Protein AF-A0A0Q4B384-F1 (afdb_monomer)

Solvent-accessible surface area (backbone atoms only — not comparable to full-atom values): 8519 Å² total; per-residue (Å²): 116,88,74,63,74,88,47,46,62,34,41,76,73,62,54,24,36,40,46,80,36,71,56,100,64,87,55,67,68,41,74,37,65,56,96,88,42,44,30,29,25,76,39,73,48,82,39,85,45,72,80,76,53,41,84,43,17,54,36,54,60,36,97,35,50,64,56,43,50,54,49,37,59,78,68,69,60,52,82,53,31,34,38,34,34,42,45,80,49,83,69,78,87,67,77,59,54,100,78,46,43,61,41,80,46,57,37,87,82,47,80,84,59,89,79,70,80,86,75,54,78,48,80,43,80,44,87,95,60,38,35,43,37,41,30,82,69,90,85,134

pLDDT: mean 71.2, std 21.53, range [33.28, 95.81]

Sequence (140 aa):
MEFDSRFHSLILFGEKVTTIRRKVRARMGDLFQVNGAFFRITDFSIRDRLLSVLPLWRSEGFASAWDTLEWMKVHYYHLPFFVRTFKRFDDEIFLCSEECRICYRPYDSIKSWFLPSREFEELYRLDPGNLLEVHEWVDS

Nearest PDB structures (foldseek):
  7oyc-assembly1_11  TM=5.083E-01  e=1.837E+00  Xenopus laevis
  3hks-assembly2_B  TM=5.076E-01  e=3.530E+00  Arabidopsis thaliana
  7oyd-assembly1_t  TM=5.142E-01  e=4.750E+00  Oryctolagus cuniculus
  5hy6-assembly1_A  TM=4.798E-01  e=4.750E+00  Spodoptera frugiperda

Secondary structure (DSSP, 8-state):
----GGGHHHHHTTS--EEEESS--S-TT-EEEETTEEEEEEEEEEE--GGGTGGGTTTTT-SSHHHHHHHHHHTT--SSEEEEEEEE--S---S--SS--EEEEEGGGTTTS---TTS-SEEEEETTTEEEEE------

Structure (mmCIF, N/CA/C/O backbone):
data_AF-A0A0Q4B384-F1
#
_entry.id   AF-A0A0Q4B384-F1
#
loop_
_atom_site.group_PDB
_atom_site.id
_atom_site.type_symbol
_atom_site.label_atom_id
_atom_site.label_alt_id
_atom_site.label_comp_id
_atom_site.label_asym_id
_atom_site.label_entity_id
_atom_site.label_seq_id
_atom_site.pdbx_PDB_ins_code
_atom_site.Cartn_x
_atom_site.Cartn_y
_atom_site.Cartn_z
_atom_site.occupancy
_atom_site.B_iso_or_equiv
_atom_site.auth_seq_id
_atom_site.auth_comp_id
_atom_site.auth_asym_id
_atom_site.auth_atom_id
_atom_site.pdbx_PDB_model_num
ATOM 1 N N . MET A 1 1 ? 2.397 2.940 9.974 1.00 64.62 1 MET A N 1
ATOM 2 C CA . MET A 1 1 ? 3.177 2.654 8.745 1.00 64.62 1 MET A CA 1
ATOM 3 C C . MET A 1 1 ? 3.574 3.986 8.138 1.00 64.62 1 MET A C 1
ATOM 5 O O . MET A 1 1 ? 2.723 4.857 8.104 1.00 64.62 1 MET A O 1
ATOM 9 N N . GLU A 1 2 ? 4.817 4.158 7.687 1.00 71.38 2 GLU A N 1
ATOM 10 C CA . GLU A 1 2 ? 5.287 5.438 7.136 1.00 71.38 2 GLU A CA 1
ATOM 11 C C . GLU A 1 2 ? 5.489 5.347 5.618 1.00 71.38 2 GLU A C 1
ATOM 13 O O . GLU A 1 2 ? 5.947 4.320 5.093 1.00 71.38 2 GLU A O 1
ATOM 18 N N . PHE A 1 3 ? 5.109 6.405 4.910 1.00 77.19 3 PHE A N 1
ATOM 19 C CA . PHE A 1 3 ? 5.266 6.551 3.467 1.00 77.19 3 PHE A CA 1
ATOM 20 C C . PHE A 1 3 ? 6.113 7.781 3.175 1.00 77.19 3 PHE A C 1
ATOM 22 O O . PHE A 1 3 ? 5.964 8.798 3.848 1.00 77.19 3 PHE A O 1
ATOM 29 N N . ASP A 1 4 ? 6.952 7.687 2.146 1.00 82.12 4 ASP A N 1
ATOM 30 C CA . ASP A 1 4 ? 7.631 8.855 1.590 1.00 82.12 4 ASP A CA 1
ATOM 31 C C . ASP A 1 4 ? 6.588 9.891 1.139 1.00 82.12 4 ASP A C 1
ATOM 33 O O . ASP A 1 4 ? 5.545 9.520 0.584 1.00 82.12 4 ASP A O 1
ATOM 37 N N . SER A 1 5 ? 6.856 11.172 1.403 1.00 83.06 5 SER A N 1
ATOM 38 C CA . SER A 1 5 ? 5.924 12.279 1.164 1.00 83.06 5 SER A CA 1
ATOM 39 C C . SER A 1 5 ? 5.454 12.351 -0.288 1.00 83.06 5 SER A C 1
ATOM 41 O O . SER A 1 5 ? 4.297 12.691 -0.536 1.00 83.06 5 SER A O 1
ATOM 43 N N . ARG A 1 6 ? 6.283 11.918 -1.249 1.00 87.94 6 ARG A N 1
ATOM 44 C CA . ARG A 1 6 ? 5.910 11.834 -2.673 1.00 87.94 6 ARG A CA 1
ATOM 45 C C . ARG A 1 6 ? 4.682 10.961 -2.939 1.00 87.94 6 ARG A C 1
ATOM 47 O O . ARG A 1 6 ? 3.996 11.154 -3.935 1.00 87.94 6 ARG A O 1
ATOM 54 N N . PHE A 1 7 ? 4.420 9.974 -2.080 1.00 88.94 7 PHE A N 1
ATOM 55 C CA . PHE A 1 7 ? 3.312 9.037 -2.246 1.00 88.94 7 PHE A CA 1
ATOM 56 C C . PHE A 1 7 ? 2.045 9.486 -1.520 1.00 88.94 7 PHE A C 1
ATOM 58 O O . PHE A 1 7 ? 0.998 8.886 -1.740 1.00 88.94 7 PHE A O 1
ATOM 65 N N . HIS A 1 8 ? 2.106 10.507 -0.659 1.00 87.56 8 HIS A N 1
ATOM 66 C CA . HIS A 1 8 ? 0.967 10.890 0.180 1.00 87.56 8 HIS A CA 1
ATOM 67 C C . HIS A 1 8 ? -0.235 11.310 -0.661 1.00 87.56 8 HIS A C 1
ATOM 69 O O . HIS A 1 8 ? -1.314 10.758 -0.475 1.00 87.56 8 HIS A O 1
ATOM 75 N N . SER A 1 9 ? -0.047 12.205 -1.635 1.00 92.50 9 SER A N 1
ATOM 76 C CA . SER A 1 9 ? -1.129 12.619 -2.540 1.00 92.50 9 SER A CA 1
ATOM 77 C C . SER A 1 9 ? -1.687 11.438 -3.334 1.00 92.50 9 SER A C 1
ATOM 79 O O . SER A 1 9 ? -2.898 11.272 -3.413 1.00 92.50 9 SER A O 1
ATOM 81 N N . LEU A 1 10 ? -0.817 10.558 -3.840 1.00 92.50 10 LEU A N 1
ATOM 82 C CA . LEU A 1 10 ? -1.234 9.376 -4.603 1.00 92.50 10 LEU A CA 1
ATOM 83 C C . LEU A 1 10 ? -2.091 8.422 -3.761 1.00 92.50 10 LEU A C 1
ATOM 85 O O . LEU A 1 10 ? -3.021 7.810 -4.274 1.00 92.50 10 LEU A O 1
ATOM 89 N N . ILE A 1 11 ? -1.799 8.301 -2.465 1.00 90.56 11 ILE A N 1
ATOM 90 C CA . ILE A 1 11 ? -2.603 7.508 -1.526 1.00 90.56 11 ILE A CA 1
ATOM 91 C C . ILE A 1 11 ? -3.947 8.193 -1.260 1.00 90.56 11 ILE A C 1
ATOM 93 O O . ILE A 1 11 ? -4.989 7.546 -1.338 1.00 90.56 11 ILE A O 1
ATOM 97 N N . LEU A 1 12 ? -3.935 9.503 -0.990 1.00 89.06 12 LEU A N 1
ATOM 98 C CA . LEU A 1 12 ? -5.142 10.287 -0.703 1.00 89.06 12 LEU A CA 1
ATOM 99 C C . LEU A 1 12 ? -6.151 10.276 -1.857 1.00 89.06 12 LEU A C 1
ATOM 101 O O . LEU A 1 12 ? -7.354 10.205 -1.604 1.00 89.06 12 LEU A O 1
ATOM 105 N N . PHE A 1 13 ? -5.667 10.312 -3.100 1.00 92.88 13 PHE A N 1
ATOM 106 C CA . PHE A 1 13 ? -6.494 10.267 -4.309 1.00 92.88 13 PHE A CA 1
ATOM 107 C C . PHE A 1 13 ? -6.774 8.842 -4.817 1.00 92.88 13 PHE A C 1
ATOM 109 O O . PHE A 1 13 ? -7.447 8.675 -5.830 1.00 92.88 13 PHE A O 1
ATOM 116 N N . GLY A 1 14 ? -6.300 7.805 -4.116 1.00 92.19 14 GLY A N 1
ATOM 117 C CA . GLY A 1 14 ? -6.575 6.406 -4.463 1.00 92.19 14 GLY A CA 1
ATOM 118 C C . GLY A 1 14 ? -5.807 5.877 -5.680 1.00 92.19 14 GLY A C 1
ATOM 119 O O . GLY A 1 14 ? -6.143 4.818 -6.201 1.00 92.19 14 GLY A O 1
ATOM 120 N N . GLU A 1 15 ? -4.766 6.576 -6.129 1.00 93.50 15 GLU A N 1
ATOM 121 C CA . GLU A 1 15 ? -3.885 6.134 -7.216 1.00 93.50 15 GLU A CA 1
ATOM 122 C C . GLU A 1 15 ? -2.887 5.069 -6.734 1.00 93.50 15 GLU A C 1
ATOM 124 O O . GLU A 1 15 ? -2.640 4.071 -7.416 1.00 93.50 15 GLU A O 1
ATOM 129 N N . LYS A 1 16 ? -2.343 5.250 -5.523 1.00 95.50 16 LYS A N 1
ATOM 130 C CA . LYS A 1 16 ? -1.518 4.257 -4.829 1.00 95.50 16 LYS A CA 1
ATOM 131 C C . LYS A 1 16 ? -2.377 3.507 -3.819 1.00 95.50 16 LYS A C 1
ATOM 133 O O . LYS A 1 16 ? -2.750 4.052 -2.787 1.00 95.50 16 LYS A O 1
ATOM 138 N N . VAL A 1 17 ? -2.619 2.231 -4.096 1.00 95.81 17 VAL A N 1
ATOM 139 C CA . VAL A 1 17 ? -3.460 1.335 -3.277 1.00 95.81 17 VAL A CA 1
ATOM 140 C C . VAL A 1 17 ? -2.701 0.116 -2.768 1.00 95.81 17 VAL A C 1
ATOM 142 O O . VAL A 1 17 ? -3.268 -0.751 -2.109 1.00 95.81 17 VAL A O 1
ATOM 145 N N . THR A 1 18 ? -1.420 -0.006 -3.114 1.00 94.38 18 THR A N 1
ATOM 146 C CA . THR A 1 18 ? -0.559 -1.111 -2.685 1.00 94.38 18 THR A CA 1
ATOM 147 C C . THR A 1 18 ? 0.722 -0.572 -2.058 1.00 94.38 18 THR A C 1
ATOM 149 O O . THR A 1 18 ? 1.166 0.545 -2.356 1.00 94.38 18 THR A O 1
ATOM 152 N N . THR A 1 19 ? 1.294 -1.334 -1.124 1.00 91.31 19 THR A N 1
ATOM 153 C CA . THR A 1 19 ? 2.645 -1.099 -0.612 1.00 91.31 19 THR A CA 1
ATOM 154 C C . THR A 1 19 ? 3.487 -2.373 -0.561 1.00 91.31 19 THR A C 1
ATOM 156 O O . THR A 1 19 ? 3.112 -3.360 0.079 1.00 91.31 19 THR A O 1
ATOM 159 N N . ILE A 1 20 ? 4.676 -2.317 -1.162 1.00 90.12 20 ILE A N 1
ATOM 160 C CA . ILE A 1 20 ? 5.730 -3.325 -1.024 1.00 90.12 20 ILE A CA 1
ATOM 161 C C . ILE A 1 20 ? 6.609 -2.944 0.170 1.00 90.12 20 ILE A C 1
ATOM 163 O O . ILE A 1 20 ? 7.059 -1.805 0.290 1.00 90.12 20 ILE A O 1
ATOM 167 N N . ARG A 1 21 ? 6.885 -3.891 1.072 1.00 86.38 21 ARG A N 1
ATOM 168 C CA . ARG A 1 21 ? 7.750 -3.687 2.247 1.00 86.38 21 ARG A CA 1
ATOM 169 C C . ARG A 1 21 ? 8.786 -4.799 2.386 1.00 86.38 21 ARG A C 1
ATOM 171 O O . ARG A 1 21 ? 8.597 -5.902 1.888 1.00 86.38 21 ARG A O 1
ATOM 178 N N . ARG A 1 22 ? 9.855 -4.495 3.130 1.00 83.00 22 ARG A N 1
ATOM 179 C CA . ARG A 1 22 ? 10.977 -5.404 3.456 1.00 83.00 22 ARG A CA 1
ATOM 180 C C . ARG A 1 22 ? 10.771 -6.229 4.730 1.00 83.00 22 ARG A C 1
ATOM 182 O O . ARG A 1 22 ? 11.573 -7.094 5.040 1.00 83.00 22 ARG A O 1
ATOM 189 N N . LYS A 1 23 ? 9.752 -5.902 5.529 1.00 78.25 23 LYS A N 1
ATOM 190 C CA . LYS A 1 23 ? 9.464 -6.565 6.809 1.00 78.25 23 LYS A CA 1
ATOM 191 C C . LYS A 1 23 ? 7.975 -6.875 6.924 1.00 78.25 23 LYS A C 1
ATOM 193 O O . LYS A 1 23 ? 7.138 -6.122 6.409 1.00 78.25 23 LYS A O 1
ATOM 198 N N . VAL A 1 24 ? 7.650 -7.934 7.664 1.00 69.81 24 VAL A N 1
ATOM 199 C CA . VAL A 1 24 ? 6.290 -8.225 8.136 1.00 69.81 24 VAL A CA 1
ATOM 200 C C . VAL A 1 24 ? 5.923 -7.174 9.187 1.00 69.81 24 VAL A C 1
ATOM 202 O O . VAL A 1 24 ? 6.103 -7.369 10.381 1.00 69.81 24 VAL A O 1
ATOM 205 N N . ARG A 1 25 ? 5.490 -5.994 8.750 1.00 66.44 25 ARG A N 1
ATOM 206 C CA . ARG A 1 25 ? 4.899 -4.968 9.616 1.00 66.44 25 ARG A CA 1
ATOM 207 C C . ARG A 1 25 ? 3.513 -4.644 9.108 1.00 66.44 25 ARG A C 1
ATOM 209 O O . ARG A 1 25 ? 3.376 -4.423 7.913 1.00 66.44 25 ARG A O 1
ATOM 216 N N . ALA A 1 26 ? 2.546 -4.547 10.006 1.00 62.53 26 ALA A N 1
ATOM 217 C CA . ALA A 1 26 ? 1.133 -4.387 9.694 1.00 62.53 26 ALA A CA 1
ATOM 218 C C . ALA A 1 26 ? 0.516 -5.582 8.934 1.00 62.53 26 ALA A C 1
ATOM 220 O O . ALA A 1 26 ? 1.119 -6.132 7.999 1.00 62.53 26 ALA A O 1
ATOM 221 N N . ARG A 1 27 ? -0.671 -5.990 9.370 1.00 68.75 27 ARG A N 1
ATOM 222 C CA . ARG A 1 27 ? -1.442 -7.155 8.929 1.00 68.75 27 ARG A CA 1
ATOM 223 C C . ARG A 1 27 ? -2.754 -6.714 8.279 1.00 68.75 27 ARG A C 1
ATOM 225 O O . ARG A 1 27 ? -3.092 -5.535 8.267 1.00 68.75 27 ARG A O 1
ATOM 232 N N . MET A 1 28 ? -3.467 -7.672 7.692 1.00 76.69 28 MET A N 1
ATOM 233 C CA . MET A 1 28 ? -4.827 -7.450 7.205 1.00 76.69 28 MET A CA 1
ATOM 234 C C . MET A 1 28 ? -5.719 -6.955 8.352 1.00 76.69 28 MET A C 1
ATOM 236 O O . MET A 1 28 ? -5.632 -7.482 9.456 1.00 76.69 28 MET A O 1
ATOM 240 N N . GLY A 1 29 ? -6.543 -5.942 8.089 1.00 71.31 29 GLY A N 1
ATOM 241 C CA . GLY A 1 29 ? -7.387 -5.277 9.084 1.00 71.31 29 GLY A CA 1
ATOM 242 C C . GLY A 1 29 ? -6.744 -4.055 9.744 1.00 71.31 29 GLY A C 1
ATOM 243 O O . GLY A 1 29 ? -7.472 -3.146 10.138 1.00 71.31 29 GLY A O 1
ATOM 244 N N . ASP A 1 30 ? -5.409 -3.973 9.792 1.00 73.25 30 ASP A N 1
ATOM 245 C CA . ASP A 1 30 ? -4.728 -2.854 10.443 1.00 73.25 30 ASP A CA 1
ATOM 246 C C . ASP A 1 30 ? -5.026 -1.525 9.742 1.00 73.25 30 ASP A C 1
ATOM 248 O O . ASP A 1 30 ? -5.071 -1.429 8.506 1.00 73.25 30 ASP A O 1
ATOM 252 N N . LEU A 1 31 ? -5.155 -0.481 10.560 1.00 77.12 31 LEU A N 1
ATOM 253 C CA . LEU A 1 31 ? -5.298 0.894 10.112 1.00 77.12 31 LEU A CA 1
ATOM 254 C C . LEU A 1 31 ? -3.945 1.611 10.095 1.00 77.12 31 LEU A C 1
ATOM 256 O O . LEU A 1 31 ? -3.069 1.396 10.936 1.00 77.12 31 LEU A O 1
ATOM 260 N N . PHE A 1 32 ? -3.779 2.517 9.142 1.00 74.94 32 PHE A N 1
ATOM 261 C CA . PHE A 1 32 ? -2.705 3.500 9.145 1.00 74.94 32 PHE A CA 1
ATOM 262 C C . PHE A 1 32 ? -3.224 4.852 8.667 1.00 74.94 32 PHE A C 1
ATOM 264 O O . PHE A 1 32 ? -4.253 4.937 8.001 1.00 74.94 32 PHE A O 1
ATOM 271 N N . GLN A 1 33 ? -2.497 5.910 9.016 1.00 78.62 33 GLN A N 1
ATOM 272 C CA . GLN A 1 33 ? -2.878 7.276 8.689 1.00 78.62 33 GLN A CA 1
ATOM 273 C C . GLN A 1 33 ? -1.923 7.881 7.659 1.00 78.62 33 GLN A C 1
ATOM 275 O O . GLN A 1 33 ? -0.710 7.671 7.731 1.00 78.62 33 GLN A O 1
ATOM 280 N N . VAL A 1 34 ? -2.475 8.651 6.723 1.00 77.19 34 VAL A N 1
ATOM 281 C CA . VAL A 1 34 ? -1.736 9.509 5.788 1.00 77.19 34 VAL A CA 1
ATOM 282 C C . VAL A 1 34 ? -2.433 10.864 5.763 1.00 77.19 34 VAL A C 1
ATOM 284 O O . VAL A 1 34 ? -3.602 10.941 5.398 1.00 77.19 34 VAL A O 1
ATOM 287 N N . ASN A 1 35 ? -1.734 11.927 6.175 1.00 81.81 35 ASN A N 1
ATOM 288 C CA . ASN A 1 35 ? -2.244 13.307 6.207 1.00 81.81 35 ASN A CA 1
ATOM 289 C C . ASN A 1 35 ? -3.660 13.440 6.801 1.00 81.81 35 ASN A C 1
ATOM 291 O O . ASN A 1 35 ? -4.542 14.054 6.208 1.00 81.81 35 ASN A O 1
ATOM 295 N N . GLY A 1 36 ? -3.891 12.832 7.965 1.00 75.00 36 GLY A N 1
ATOM 296 C CA . GLY A 1 36 ? -5.180 12.900 8.658 1.00 75.00 36 GLY A CA 1
ATOM 297 C C . GLY A 1 36 ? -6.190 11.825 8.245 1.00 75.00 36 GLY A C 1
ATOM 298 O O . GLY A 1 36 ? -6.999 11.430 9.079 1.00 75.00 36 GLY A O 1
ATOM 299 N N . ALA A 1 37 ? -6.110 11.290 7.024 1.00 78.31 37 ALA A N 1
ATOM 300 C CA . ALA A 1 37 ? -7.024 10.263 6.528 1.00 78.31 37 ALA A CA 1
ATOM 301 C C . ALA A 1 37 ? -6.582 8.849 6.933 1.00 78.31 37 ALA A C 1
ATOM 303 O O . ALA A 1 37 ? -5.387 8.533 6.926 1.00 78.31 37 ALA A O 1
ATOM 304 N N . PHE A 1 38 ? -7.553 7.994 7.259 1.00 81.06 38 PHE A N 1
ATOM 305 C CA . PHE A 1 38 ? -7.318 6.603 7.634 1.00 81.06 38 PHE A CA 1
ATOM 306 C C . PHE A 1 38 ? -7.454 5.660 6.440 1.00 81.06 38 PHE A C 1
ATOM 308 O O . PHE A 1 38 ? -8.274 5.852 5.543 1.00 81.06 38 PHE A O 1
ATOM 315 N N . PHE A 1 39 ? -6.637 4.613 6.452 1.00 81.69 39 PHE A N 1
ATOM 316 C CA . PHE A 1 39 ? -6.612 3.567 5.441 1.00 81.69 39 PHE A CA 1
ATOM 317 C C . PHE A 1 39 ? -6.511 2.208 6.119 1.00 81.69 39 PHE A C 1
ATOM 319 O O . PHE A 1 39 ? -5.731 2.038 7.056 1.00 81.69 39 PHE A O 1
ATOM 326 N N . ARG A 1 40 ? -7.275 1.235 5.622 1.00 82.38 40 ARG A N 1
ATOM 327 C CA . ARG A 1 40 ? -7.288 -0.145 6.117 1.00 82.38 40 ARG A CA 1
ATOM 328 C C . ARG A 1 40 ? -6.550 -1.057 5.154 1.00 82.38 40 ARG A C 1
ATOM 330 O O . ARG A 1 40 ? -6.782 -0.990 3.947 1.00 82.38 40 ARG A O 1
ATOM 337 N N . ILE A 1 41 ? -5.707 -1.946 5.675 1.00 79.56 41 ILE A N 1
ATOM 338 C CA . ILE A 1 41 ? -5.128 -3.037 4.884 1.00 79.56 41 ILE A CA 1
ATOM 339 C C . ILE A 1 41 ? -6.213 -4.082 4.625 1.00 79.56 41 ILE A C 1
ATOM 341 O O . ILE A 1 41 ? -6.759 -4.668 5.556 1.00 79.56 41 ILE A O 1
ATOM 345 N N . THR A 1 42 ? -6.510 -4.329 3.355 1.00 85.44 42 THR A N 1
ATOM 346 C CA . THR A 1 42 ? -7.569 -5.250 2.921 1.00 85.44 42 THR A CA 1
ATOM 347 C C . THR A 1 42 ? -7.035 -6.568 2.381 1.00 85.44 42 THR A C 1
ATOM 349 O O . THR A 1 42 ? -7.803 -7.510 2.254 1.00 85.44 42 THR A O 1
ATOM 352 N N . ASP A 1 43 ? -5.750 -6.628 2.028 1.00 92.00 43 ASP A N 1
ATOM 353 C CA . ASP A 1 43 ? -5.110 -7.850 1.539 1.00 92.00 43 ASP A CA 1
ATOM 354 C C . ASP A 1 43 ? -3.617 -7.877 1.895 1.00 92.00 43 ASP A C 1
ATOM 356 O O . ASP A 1 43 ? -2.977 -6.827 2.047 1.00 92.00 43 ASP A O 1
ATOM 360 N N . PHE A 1 44 ? -3.060 -9.081 2.014 1.00 89.56 44 PHE A N 1
ATOM 361 C CA . PHE A 1 44 ? -1.653 -9.323 2.314 1.00 89.56 44 PHE A CA 1
ATOM 362 C C . PHE A 1 44 ? -1.129 -10.537 1.543 1.00 89.56 44 PHE A C 1
ATOM 364 O O . PHE A 1 44 ? -1.667 -11.636 1.645 1.00 89.56 44 PHE A O 1
ATOM 371 N N . SER A 1 45 ? -0.008 -10.363 0.840 1.00 92.12 45 SER A N 1
ATOM 372 C CA . SER A 1 45 ? 0.700 -11.468 0.191 1.00 92.12 45 SER A CA 1
ATOM 373 C C . SER A 1 45 ? 2.213 -11.375 0.367 1.00 92.12 45 SER A C 1
ATOM 375 O O . SER A 1 45 ? 2.800 -10.291 0.454 1.00 92.12 45 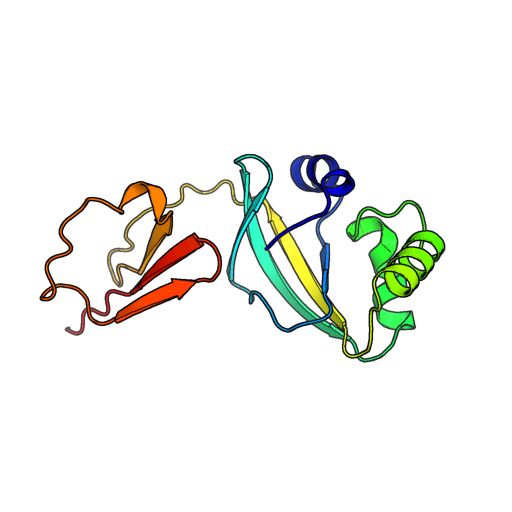SER A O 1
ATOM 377 N N . ILE A 1 46 ? 2.853 -12.543 0.406 1.00 93.56 46 ILE A N 1
ATOM 378 C CA . ILE A 1 46 ? 4.309 -12.691 0.424 1.00 93.56 46 ILE A CA 1
ATOM 379 C C . ILE A 1 46 ? 4.758 -13.079 -0.983 1.00 93.56 46 ILE A C 1
ATOM 381 O O . ILE A 1 46 ? 4.136 -13.911 -1.645 1.00 93.56 46 ILE A O 1
ATOM 385 N N . ARG A 1 47 ? 5.812 -12.426 -1.468 1.00 92.44 47 ARG A N 1
ATOM 386 C CA . ARG A 1 47 ? 6.316 -12.576 -2.830 1.00 92.44 47 ARG A CA 1
ATOM 387 C C . ARG A 1 47 ? 7.809 -12.881 -2.802 1.00 92.44 47 ARG A C 1
ATOM 389 O O . ARG A 1 47 ? 8.621 -12.016 -2.481 1.00 92.44 47 ARG A O 1
ATOM 396 N N . ASP A 1 48 ? 8.163 -14.088 -3.231 1.00 94.31 48 ASP A N 1
ATOM 397 C CA . ASP A 1 48 ? 9.549 -14.585 -3.211 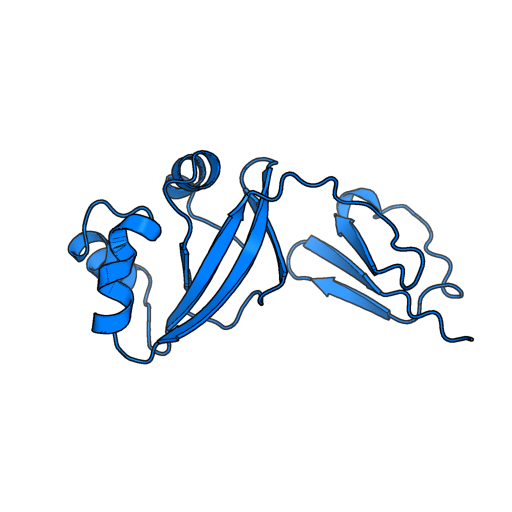1.00 94.31 48 ASP A CA 1
ATOM 398 C C . ASP A 1 48 ? 10.304 -14.349 -4.526 1.00 94.31 48 ASP A C 1
ATOM 400 O O . ASP A 1 48 ? 11.394 -14.873 -4.746 1.00 94.31 48 ASP A O 1
ATOM 404 N N . ARG A 1 49 ? 9.725 -13.567 -5.443 1.00 91.81 49 ARG A N 1
ATOM 405 C CA . ARG A 1 49 ? 10.334 -13.259 -6.741 1.00 91.81 49 ARG A CA 1
ATOM 406 C C . ARG A 1 49 ? 10.161 -11.792 -7.088 1.00 91.81 49 ARG A C 1
ATOM 408 O O . ARG A 1 49 ? 9.045 -11.279 -7.056 1.00 91.81 49 ARG A O 1
ATOM 415 N N . LEU A 1 50 ? 11.237 -11.148 -7.536 1.00 88.62 50 LEU A N 1
ATOM 416 C CA . LEU A 1 50 ? 11.211 -9.757 -8.003 1.00 88.62 50 LEU A CA 1
ATOM 417 C C . LEU A 1 50 ? 10.198 -9.541 -9.128 1.00 88.62 50 LEU A C 1
ATOM 419 O O . LEU A 1 50 ? 9.374 -8.638 -9.044 1.00 88.62 50 LEU A O 1
ATOM 423 N N . LEU A 1 51 ? 10.162 -10.441 -10.111 1.00 89.44 51 LEU A N 1
ATOM 424 C CA . LEU A 1 51 ? 9.206 -10.359 -11.220 1.00 89.44 51 LEU A CA 1
ATOM 425 C C . LEU A 1 51 ? 7.735 -10.391 -10.777 1.00 89.44 51 LEU A C 1
ATOM 427 O O . LEU A 1 51 ? 6.878 -9.922 -11.514 1.00 89.44 51 LEU A O 1
ATOM 431 N N . SER A 1 52 ? 7.429 -10.909 -9.584 1.00 91.81 52 SER A N 1
ATOM 432 C CA . SER A 1 52 ? 6.050 -10.949 -9.085 1.00 91.81 52 SER A CA 1
ATOM 433 C C . SER A 1 52 ? 5.571 -9.631 -8.470 1.00 91.81 52 SER A C 1
ATOM 435 O O . SER A 1 52 ? 4.367 -9.455 -8.310 1.00 91.81 52 SER A O 1
ATOM 437 N N . VAL A 1 53 ? 6.482 -8.701 -8.154 1.00 91.62 53 VAL A N 1
ATOM 438 C CA . VAL A 1 53 ? 6.128 -7.372 -7.628 1.00 91.62 53 VAL A CA 1
ATOM 439 C C . VAL A 1 53 ? 6.215 -6.266 -8.674 1.00 91.62 53 VAL A C 1
ATOM 441 O O . VAL A 1 53 ? 5.557 -5.244 -8.517 1.00 91.62 53 VAL A O 1
ATOM 444 N N . LEU A 1 54 ? 6.955 -6.467 -9.771 1.00 91.12 54 LEU A N 1
ATOM 445 C CA . LEU A 1 54 ? 7.067 -5.460 -10.833 1.00 91.12 54 LEU A CA 1
ATOM 446 C C . LEU A 1 54 ? 5.729 -5.041 -11.444 1.00 91.12 54 LEU A C 1
ATOM 448 O O . LEU A 1 54 ? 5.560 -3.842 -11.625 1.00 91.12 54 LEU A O 1
ATOM 452 N N . PRO A 1 55 ? 4.752 -5.936 -11.701 1.00 95.00 55 PRO A N 1
ATOM 453 C CA . PRO A 1 55 ? 3.446 -5.532 -12.226 1.00 95.00 55 PRO A CA 1
ATOM 454 C C . PRO A 1 55 ? 2.676 -4.559 -11.320 1.00 95.00 55 PRO A C 1
ATOM 456 O O . PRO A 1 55 ? 1.765 -3.883 -11.789 1.00 95.00 55 PRO A O 1
ATOM 459 N N . LEU A 1 56 ? 3.049 -4.460 -10.039 1.00 92.75 56 LEU A N 1
ATOM 460 C CA . LEU A 1 56 ? 2.409 -3.582 -9.060 1.00 92.75 56 LEU A CA 1
ATOM 461 C C . LEU A 1 56 ? 2.890 -2.130 -9.150 1.00 92.75 56 LEU A C 1
ATOM 463 O O . LEU A 1 56 ? 2.377 -1.298 -8.406 1.00 92.75 56 LEU A O 1
ATOM 467 N N . TRP A 1 57 ? 3.838 -1.805 -10.038 1.00 91.88 57 TRP A N 1
ATOM 468 C CA . TRP A 1 57 ? 4.459 -0.479 -10.156 1.00 91.88 57 TRP A CA 1
ATOM 469 C C . TRP A 1 57 ? 3.444 0.670 -10.128 1.00 91.88 57 TRP A C 1
ATOM 471 O O . TRP A 1 57 ? 3.615 1.640 -9.390 1.00 91.88 57 TRP A O 1
ATOM 481 N N . ARG A 1 58 ? 2.338 0.518 -10.865 1.00 92.38 58 ARG A N 1
ATOM 482 C CA . ARG A 1 58 ? 1.294 1.539 -10.967 1.00 92.38 58 ARG A CA 1
ATOM 483 C C . ARG A 1 58 ? 0.542 1.696 -9.651 1.00 92.38 58 ARG A C 1
ATOM 485 O O . ARG A 1 58 ? 0.429 2.800 -9.139 1.00 92.38 58 ARG A O 1
ATOM 492 N N . SER A 1 59 ? 0.090 0.586 -9.069 1.00 92.38 59 SER A N 1
ATOM 493 C CA . SER A 1 59 ? -0.583 0.570 -7.763 1.00 92.38 59 SER A CA 1
ATOM 494 C C . SER A 1 59 ? 0.339 0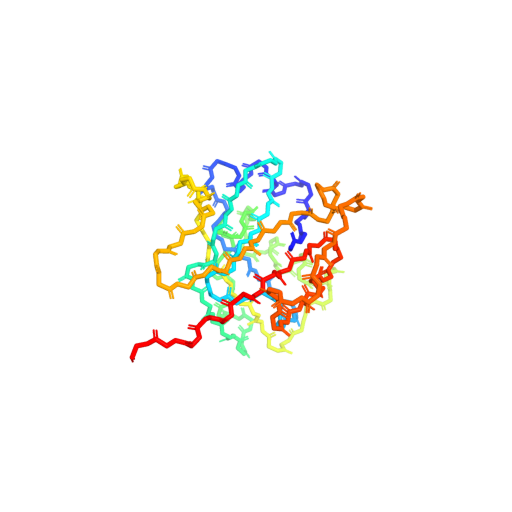.937 -6.596 1.00 92.38 59 SER A C 1
ATOM 496 O O . SER A 1 59 ? -0.142 1.273 -5.516 1.00 92.38 59 SER A O 1
ATOM 498 N N . GLU A 1 60 ? 1.656 0.881 -6.804 1.00 91.25 60 GLU A N 1
ATOM 499 C CA . GLU A 1 60 ? 2.677 1.389 -5.895 1.00 91.25 60 GLU A CA 1
ATOM 500 C C . GLU A 1 60 ? 2.945 2.895 -6.070 1.00 91.25 60 GLU A C 1
ATOM 502 O O . GLU A 1 60 ? 3.690 3.460 -5.269 1.00 91.25 60 GLU A O 1
ATOM 507 N N . GLY A 1 61 ? 2.334 3.563 -7.050 1.00 91.19 61 GLY A N 1
ATOM 508 C CA . GLY A 1 61 ? 2.525 4.992 -7.301 1.00 91.19 61 GLY A CA 1
ATOM 509 C C . GLY A 1 61 ? 3.840 5.337 -8.008 1.00 91.19 61 GLY A C 1
ATOM 510 O O . GLY A 1 61 ? 4.323 6.461 -7.883 1.00 91.19 61 GLY A O 1
ATOM 511 N N . PHE A 1 62 ? 4.450 4.382 -8.716 1.00 91.94 62 PHE A N 1
ATOM 512 C CA . PHE A 1 62 ? 5.582 4.645 -9.609 1.00 91.94 62 PHE A CA 1
ATOM 513 C C . PHE A 1 62 ? 5.096 4.957 -11.028 1.00 91.94 62 PHE A C 1
ATOM 515 O O . PHE A 1 62 ? 4.004 4.550 -11.422 1.00 91.94 62 PHE A O 1
ATOM 522 N N . ALA A 1 63 ? 5.918 5.663 -11.810 1.00 92.62 63 ALA A N 1
ATOM 523 C CA . ALA A 1 63 ? 5.610 5.958 -13.211 1.00 92.62 63 ALA A CA 1
ATOM 524 C C . ALA A 1 63 ? 5.878 4.753 -14.131 1.00 92.62 63 ALA A C 1
ATOM 526 O O . ALA A 1 63 ? 5.242 4.619 -15.175 1.00 92.62 63 ALA A O 1
ATOM 527 N N . SER A 1 64 ? 6.780 3.851 -13.730 1.00 93.44 64 SER A N 1
ATOM 528 C CA . SER A 1 64 ? 7.096 2.626 -14.459 1.00 93.44 64 SER A CA 1
ATOM 529 C C . SER A 1 64 ? 7.598 1.496 -13.548 1.00 93.44 64 SER A C 1
ATOM 531 O O . SER A 1 64 ? 7.985 1.695 -12.390 1.00 93.44 64 SER A O 1
ATOM 533 N N . ALA A 1 65 ? 7.650 0.278 -14.098 1.00 92.12 65 ALA A N 1
ATOM 534 C CA . ALA A 1 65 ? 8.298 -0.861 -13.445 1.00 92.12 65 ALA A CA 1
ATOM 535 C C . ALA A 1 65 ? 9.808 -0.644 -13.241 1.00 92.12 65 ALA A C 1
ATOM 537 O O . ALA A 1 65 ? 10.374 -1.159 -12.276 1.00 92.12 65 ALA A O 1
ATOM 538 N N . TRP A 1 66 ? 10.451 0.138 -14.115 1.00 92.00 66 TRP A N 1
ATOM 539 C CA . TRP A 1 66 ? 11.865 0.481 -13.989 1.00 92.00 66 TRP A CA 1
ATOM 540 C C . TRP A 1 66 ? 12.119 1.395 -12.786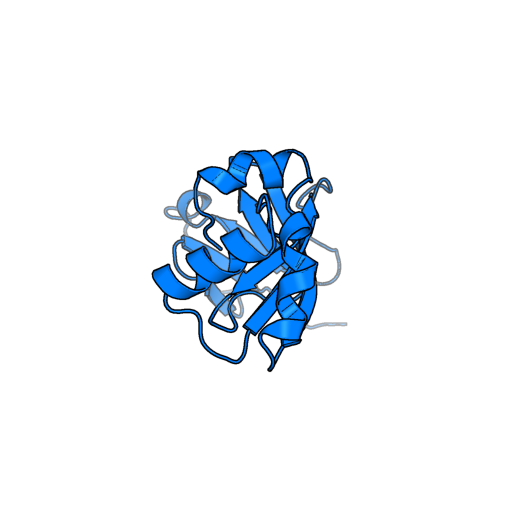 1.00 92.00 66 TRP A C 1
ATOM 542 O O . TRP A 1 66 ? 12.986 1.094 -11.971 1.00 92.00 66 TRP A O 1
ATOM 552 N N . ASP A 1 67 ? 11.285 2.419 -12.583 1.00 89.38 67 ASP A N 1
ATOM 553 C CA . ASP A 1 67 ? 11.393 3.298 -11.406 1.00 89.38 67 ASP A CA 1
ATOM 554 C C . ASP A 1 67 ? 11.213 2.517 -10.099 1.00 89.38 67 ASP A C 1
ATOM 556 O O . ASP A 1 67 ? 11.871 2.789 -9.095 1.00 89.38 67 ASP A O 1
ATOM 560 N N . THR A 1 68 ? 10.340 1.503 -10.119 1.00 88.75 68 THR A N 1
ATOM 561 C CA . THR A 1 68 ? 10.149 0.595 -8.979 1.00 88.75 68 THR A CA 1
ATOM 562 C C . THR A 1 68 ? 11.438 -0.179 -8.679 1.00 88.75 68 THR A C 1
ATOM 564 O O . THR A 1 68 ? 11.832 -0.291 -7.519 1.00 88.75 68 THR A O 1
ATOM 567 N N . LEU A 1 69 ? 12.128 -0.685 -9.709 1.00 90.12 69 LEU A N 1
ATOM 568 C CA . LEU A 1 69 ? 13.405 -1.394 -9.567 1.00 90.12 69 LEU A CA 1
ATOM 569 C C . LEU A 1 69 ? 14.515 -0.493 -9.028 1.00 90.12 69 LEU A C 1
ATOM 571 O O . LEU A 1 69 ? 15.216 -0.885 -8.091 1.00 90.12 69 LEU A O 1
ATOM 575 N N . GLU A 1 70 ? 14.676 0.700 -9.600 1.00 90.19 70 GLU A N 1
ATOM 576 C CA . GLU A 1 70 ? 15.679 1.668 -9.150 1.00 90.19 70 GLU A CA 1
ATOM 577 C C . GLU A 1 70 ? 15.452 2.046 -7.688 1.00 90.19 70 GLU A C 1
ATOM 579 O O . GLU A 1 70 ? 16.381 1.989 -6.878 1.00 90.19 70 GLU A O 1
ATOM 584 N N . TRP A 1 71 ? 14.200 2.319 -7.317 1.00 88.19 71 TRP A N 1
ATOM 585 C CA . TRP A 1 71 ? 13.822 2.589 -5.937 1.00 88.19 71 TRP A CA 1
ATOM 586 C C . TRP A 1 71 ? 14.146 1.412 -5.013 1.00 88.19 71 TRP A C 1
ATOM 588 O O . TRP A 1 71 ? 14.805 1.570 -3.986 1.00 88.19 71 TRP A O 1
ATOM 598 N N . MET A 1 72 ? 13.734 0.199 -5.378 1.00 88.06 72 MET A N 1
ATOM 599 C CA . MET A 1 72 ? 14.016 -1.000 -4.588 1.00 88.06 72 MET A CA 1
ATOM 600 C C . MET A 1 72 ? 15.522 -1.212 -4.378 1.00 88.06 72 MET A C 1
ATOM 602 O O . MET A 1 72 ? 15.930 -1.584 -3.275 1.00 88.06 72 MET A O 1
ATOM 606 N N . LYS A 1 73 ? 16.346 -0.918 -5.391 1.00 88.50 73 LYS A N 1
ATOM 607 C CA . LYS A 1 73 ? 17.811 -0.980 -5.310 1.00 88.50 73 LYS A CA 1
ATOM 608 C C . LYS A 1 73 ? 18.372 0.063 -4.340 1.00 88.50 73 LYS A C 1
ATOM 610 O O . LYS A 1 73 ? 19.121 -0.305 -3.440 1.00 88.50 73 LYS A O 1
ATOM 615 N N . VAL A 1 74 ? 17.981 1.332 -4.480 1.00 89.00 74 VAL A N 1
ATOM 616 C CA . VAL A 1 74 ? 18.436 2.439 -3.611 1.00 89.00 74 VAL A CA 1
ATOM 617 C C . VAL A 1 74 ? 18.024 2.221 -2.152 1.00 89.00 74 VAL A C 1
ATOM 619 O O . VAL A 1 74 ? 18.770 2.554 -1.234 1.00 89.00 74 VAL A O 1
ATOM 622 N N . HIS A 1 75 ? 16.864 1.603 -1.922 1.00 84.25 75 HIS A N 1
ATOM 623 C CA . HIS A 1 75 ? 16.320 1.356 -0.586 1.00 84.25 75 HIS A CA 1
ATOM 624 C C . HIS A 1 75 ? 16.596 -0.060 -0.046 1.00 84.25 75 HIS A C 1
ATOM 626 O O . HIS A 1 75 ? 15.985 -0.469 0.950 1.00 84.25 75 HIS A O 1
ATOM 632 N N . TYR A 1 76 ? 17.524 -0.805 -0.658 1.00 86.38 76 TYR A N 1
ATOM 633 C CA . TYR A 1 76 ? 17.993 -2.120 -0.199 1.00 86.38 76 TYR A CA 1
ATOM 634 C C . TYR A 1 76 ? 16.853 -3.116 0.069 1.00 86.38 76 TYR A C 1
ATOM 636 O O . TYR A 1 76 ? 16.777 -3.751 1.131 1.00 86.38 76 TYR A O 1
ATOM 644 N N . TYR A 1 77 ? 15.909 -3.205 -0.866 1.00 85.88 77 TYR A N 1
ATOM 645 C CA . TYR A 1 77 ? 14.867 -4.224 -0.834 1.00 85.88 77 TYR A CA 1
ATOM 646 C C . TYR A 1 77 ? 15.476 -5.594 -1.121 1.00 85.88 77 TYR A C 1
ATOM 648 O O . TYR A 1 77 ? 16.247 -5.770 -2.058 1.00 85.88 77 TYR A O 1
ATOM 656 N N . HIS A 1 78 ? 15.105 -6.567 -0.299 1.00 86.62 78 HIS A N 1
ATOM 657 C CA . HIS A 1 78 ? 15.499 -7.960 -0.433 1.00 86.62 78 HIS A CA 1
ATOM 658 C C . HIS A 1 78 ? 14.270 -8.842 -0.253 1.00 86.62 78 HIS A C 1
ATOM 660 O O . HIS A 1 78 ? 13.256 -8.408 0.299 1.00 86.62 78 HIS A O 1
ATOM 666 N N . LEU A 1 79 ? 14.373 -10.065 -0.761 1.00 90.12 79 LEU A N 1
ATOM 667 C CA . LEU A 1 79 ? 13.349 -11.080 -0.590 1.00 90.12 79 LEU A CA 1
ATOM 668 C C . LEU A 1 79 ? 13.255 -11.524 0.881 1.00 90.12 79 LEU A C 1
ATOM 670 O O . LEU A 1 79 ? 14.277 -11.535 1.571 1.00 90.12 79 LEU A O 1
ATOM 674 N N . PRO A 1 80 ? 12.064 -11.940 1.342 1.00 93.69 80 PRO A N 1
ATOM 675 C CA . PRO A 1 80 ? 10.791 -11.903 0.620 1.00 93.69 80 PRO A CA 1
ATOM 676 C C . PRO A 1 80 ? 10.155 -10.500 0.629 1.00 93.69 80 PRO A C 1
ATOM 678 O O . PRO A 1 80 ? 10.359 -9.707 1.550 1.00 93.69 80 PRO A O 1
ATOM 681 N N . PHE A 1 81 ? 9.351 -10.184 -0.389 1.00 90.56 81 PHE A N 1
ATOM 682 C CA . PHE A 1 81 ? 8.604 -8.927 -0.434 1.00 90.56 81 PHE A CA 1
ATOM 683 C C . PHE A 1 81 ? 7.231 -9.080 0.214 1.00 90.56 81 PHE A C 1
ATOM 685 O O . PHE A 1 81 ? 6.481 -10.005 -0.091 1.00 90.56 81 PHE A O 1
ATOM 692 N N . PHE A 1 82 ? 6.878 -8.126 1.071 1.00 88.50 82 PHE A N 1
ATOM 693 C CA . PHE A 1 82 ? 5.600 -8.102 1.774 1.00 88.50 82 PHE A CA 1
ATOM 694 C C . PHE A 1 82 ? 4.678 -7.086 1.118 1.00 88.50 82 PHE A C 1
ATOM 696 O O . PHE A 1 82 ? 4.835 -5.882 1.344 1.00 88.50 82 PHE A O 1
ATOM 703 N N . VAL A 1 83 ? 3.739 -7.573 0.319 1.00 91.62 83 VAL A N 1
ATOM 704 C CA . VAL A 1 83 ? 2.798 -6.760 -0.449 1.00 91.62 83 VAL A CA 1
ATOM 705 C C . VAL A 1 83 ? 1.500 -6.625 0.332 1.00 91.62 83 VAL A C 1
ATOM 707 O O . VAL A 1 83 ? 0.962 -7.613 0.827 1.00 91.62 83 VAL A O 1
ATOM 710 N N . ARG A 1 84 ? 0.999 -5.397 0.448 1.00 88.31 84 ARG A N 1
ATOM 711 C CA . ARG A 1 84 ? -0.290 -5.099 1.081 1.00 88.31 84 ARG A CA 1
ATOM 712 C C . ARG A 1 84 ? -1.125 -4.255 0.157 1.00 88.31 84 ARG A C 1
ATOM 714 O O . ARG A 1 84 ? -0.620 -3.245 -0.324 1.00 88.31 84 ARG A O 1
ATOM 721 N N . THR A 1 85 ? -2.388 -4.609 -0.000 1.00 94.38 85 THR A N 1
ATOM 722 C CA . THR A 1 85 ? -3.379 -3.724 -0.609 1.00 94.38 85 THR A CA 1
ATOM 723 C C . THR A 1 85 ? -4.157 -3.041 0.498 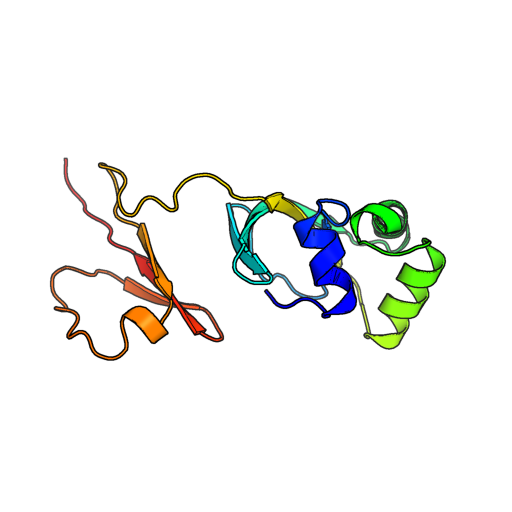1.00 94.38 85 THR A C 1
ATOM 725 O O . THR A 1 85 ? -4.445 -3.640 1.536 1.00 94.38 85 THR A O 1
ATOM 728 N N . PHE A 1 86 ? -4.470 -1.772 0.299 1.00 86.88 86 PHE A N 1
ATOM 729 C CA . PHE A 1 86 ? -5.217 -0.974 1.251 1.00 86.88 86 PHE A CA 1
ATOM 730 C C . PHE A 1 86 ? -6.238 -0.102 0.537 1.00 86.88 86 PHE A C 1
ATOM 732 O O . PHE A 1 86 ? -6.130 0.172 -0.659 1.00 86.88 86 PHE A O 1
ATOM 739 N N . LYS A 1 87 ? -7.236 0.338 1.294 1.00 93.38 87 LYS A N 1
ATOM 740 C CA . LYS A 1 87 ? -8.284 1.241 0.822 1.00 93.38 87 LYS A CA 1
ATOM 741 C C . LYS A 1 87 ? -8.525 2.326 1.854 1.00 93.38 87 LYS A C 1
ATOM 743 O O . LYS A 1 87 ? -8.201 2.144 3.030 1.00 93.38 87 LYS A O 1
ATOM 748 N N . ARG A 1 88 ? -9.075 3.447 1.393 1.00 89.56 88 ARG A N 1
ATOM 749 C CA . ARG A 1 88 ? -9.539 4.509 2.279 1.00 89.56 88 ARG A CA 1
ATOM 750 C C . ARG A 1 88 ? -10.577 3.934 3.239 1.00 89.56 88 ARG A C 1
ATOM 752 O O . ARG A 1 88 ? -11.408 3.118 2.840 1.00 89.56 88 ARG A O 1
ATOM 759 N N . PHE A 1 89 ? -10.444 4.295 4.503 1.00 82.62 89 PHE A N 1
ATOM 760 C CA . PHE A 1 89 ? -11.367 3.919 5.553 1.00 82.62 89 PHE A CA 1
ATOM 761 C C . PHE A 1 89 ? -12.193 5.157 5.894 1.00 82.62 89 PHE A C 1
ATOM 763 O O . PHE A 1 89 ? -11.692 6.068 6.550 1.00 82.62 89 PHE A O 1
ATOM 770 N N . ASP A 1 90 ? -13.411 5.194 5.355 1.00 77.00 90 ASP A N 1
ATOM 771 C CA . ASP A 1 90 ? -14.362 6.301 5.514 1.00 77.00 90 ASP A CA 1
ATOM 772 C C . ASP A 1 90 ? -15.497 5.970 6.491 1.00 77.00 90 ASP A C 1
ATOM 774 O O . ASP A 1 90 ? -16.322 6.837 6.774 1.00 77.00 90 ASP A O 1
ATOM 778 N N . ASP A 1 91 ? -15.542 4.741 7.014 1.00 63.97 91 ASP A N 1
ATOM 779 C CA . ASP A 1 91 ? -16.459 4.425 8.105 1.00 63.97 91 ASP A CA 1
ATOM 780 C C . ASP A 1 91 ? -16.044 5.237 9.338 1.00 63.97 91 ASP A C 1
ATOM 782 O O . ASP A 1 91 ? -14.856 5.536 9.537 1.00 63.97 91 ASP A O 1
ATOM 786 N N . GLU A 1 92 ? -17.003 5.583 10.199 1.00 46.41 92 GLU A N 1
ATOM 787 C CA . GLU A 1 92 ? -16.618 6.150 11.484 1.00 46.41 92 GLU A CA 1
ATOM 788 C C . GLU A 1 92 ? -15.743 5.111 12.199 1.00 46.41 92 GLU A C 1
ATOM 790 O O . GLU A 1 92 ? -16.040 3.910 12.220 1.00 46.41 92 GLU A O 1
ATOM 795 N N . ILE A 1 93 ? -14.625 5.559 12.773 1.00 47.91 93 ILE A N 1
ATOM 796 C CA . ILE A 1 93 ? -13.910 4.752 13.758 1.00 47.91 93 ILE A CA 1
ATOM 797 C C . ILE A 1 93 ? -14.825 4.722 14.983 1.00 47.91 93 ILE A C 1
ATOM 799 O O . ILE A 1 93 ? -14.693 5.534 15.898 1.00 47.91 93 ILE A O 1
ATOM 803 N N . PHE A 1 94 ? -15.808 3.825 14.956 1.00 37.03 94 PHE A N 1
ATOM 804 C CA . PHE A 1 94 ? -16.695 3.589 16.074 1.00 37.03 94 PHE A CA 1
ATOM 805 C C . PHE A 1 94 ? -15.883 2.923 17.179 1.00 37.03 94 PHE A C 1
ATOM 807 O O . PHE A 1 94 ? -15.430 1.784 17.074 1.00 37.03 94 PHE A O 1
ATOM 814 N N . LEU A 1 95 ? -15.682 3.682 18.249 1.00 38.66 95 LEU A N 1
ATOM 815 C CA . LEU A 1 95 ? -15.385 3.139 19.561 1.00 38.66 95 LEU A CA 1
ATOM 816 C C . LEU A 1 95 ? -16.618 2.339 20.005 1.00 38.66 95 LEU A C 1
ATOM 818 O O . LEU A 1 95 ? -17.693 2.919 20.130 1.00 38.66 95 LEU A O 1
ATOM 822 N N . CYS A 1 96 ? -16.416 1.058 20.315 1.00 33.91 96 CYS A N 1
ATOM 823 C CA . CYS A 1 96 ? -17.395 0.072 20.803 1.00 33.91 96 CYS A CA 1
ATOM 824 C C . CYS A 1 96 ? -18.164 -0.692 19.709 1.00 33.91 96 CYS A C 1
ATOM 826 O O . CYS A 1 96 ? -19.022 -0.131 19.033 1.00 33.91 96 CYS A O 1
ATOM 828 N N . SER A 1 97 ? -17.936 -2.008 19.628 1.00 34.66 97 SER A N 1
ATOM 829 C CA . SER A 1 97 ? -19.023 -2.947 19.329 1.00 34.66 97 SER A CA 1
ATOM 830 C C . SER A 1 97 ? -19.597 -3.461 20.654 1.00 34.66 97 SER A C 1
ATOM 832 O O . SER A 1 97 ? -18.917 -3.424 21.683 1.00 34.66 97 SER A O 1
ATOM 834 N N . GLU A 1 98 ? -20.853 -3.902 20.641 1.00 37.47 98 GLU A N 1
ATOM 835 C CA . GLU A 1 98 ? -21.578 -4.376 21.832 1.00 37.47 98 GLU A CA 1
ATOM 836 C C . GLU A 1 98 ? -21.015 -5.681 22.416 1.00 37.47 98 GLU A C 1
ATOM 838 O O . GLU A 1 98 ? -21.375 -6.049 23.528 1.00 37.47 98 GLU A O 1
ATOM 843 N N . GLU A 1 99 ? -20.101 -6.349 21.707 1.00 37.16 99 GLU A N 1
ATOM 844 C CA . GLU A 1 99 ? -19.644 -7.694 22.069 1.00 37.16 99 GLU A CA 1
ATOM 845 C C . GLU A 1 99 ? -18.161 -7.753 22.471 1.00 37.16 99 GLU A C 1
ATOM 847 O O . GLU A 1 99 ? -17.795 -8.628 23.242 1.00 37.16 99 GLU A O 1
ATOM 852 N N . CYS A 1 100 ? -17.309 -6.812 22.039 1.00 38.03 100 CYS A N 1
ATOM 853 C CA . CYS A 1 100 ? -15.932 -6.642 22.533 1.00 38.03 100 CYS A CA 1
ATOM 854 C C . CYS A 1 100 ? -15.472 -5.188 22.321 1.00 38.03 100 CYS A C 1
ATOM 856 O O . CYS A 1 100 ? -15.481 -4.674 21.198 1.00 38.03 100 CYS A O 1
ATOM 858 N N . ARG A 1 101 ? -14.995 -4.509 23.372 1.00 42.75 101 ARG A N 1
ATOM 859 C CA . ARG A 1 101 ? -14.412 -3.161 23.253 1.00 42.75 101 ARG A CA 1
ATOM 860 C C . ARG A 1 101 ? -12.924 -3.254 22.916 1.00 42.75 101 ARG A C 1
ATOM 862 O O . ARG A 1 101 ? -12.076 -3.184 23.792 1.00 42.75 101 ARG A O 1
ATOM 869 N N . ILE A 1 102 ? -12.582 -3.364 21.635 1.00 42.47 102 ILE A N 1
ATOM 870 C CA . ILE A 1 102 ? -11.210 -3.071 21.193 1.00 42.47 102 ILE A CA 1
ATOM 871 C C . ILE A 1 102 ? -11.129 -1.567 20.924 1.00 42.47 102 ILE A C 1
ATOM 873 O O . ILE A 1 102 ? -11.758 -1.052 19.998 1.00 42.47 102 ILE A O 1
ATOM 877 N N . CYS A 1 103 ? -10.370 -0.853 21.750 1.00 45.78 103 CYS A N 1
ATOM 878 C CA . CYS A 1 103 ? -10.208 0.590 21.668 1.00 45.78 103 CYS A CA 1
ATOM 879 C C . CYS A 1 103 ? -8.862 0.910 21.006 1.00 45.78 103 CYS A C 1
ATOM 881 O O . CYS A 1 103 ? -7.788 0.594 21.513 1.00 45.78 103 CYS A O 1
ATOM 883 N N . TYR A 1 104 ? -8.896 1.572 19.851 1.00 48.22 104 TYR A N 1
ATOM 884 C CA . TYR A 1 104 ? -7.694 2.170 19.276 1.00 48.22 104 TYR A CA 1
ATOM 885 C C . TYR A 1 104 ? -7.657 3.650 19.643 1.00 48.22 104 TYR A C 1
ATOM 887 O O . TYR A 1 104 ? -8.520 4.419 19.211 1.00 48.22 104 TYR A O 1
ATOM 895 N N . ARG A 1 105 ? -6.657 4.064 20.430 1.00 50.22 105 ARG A N 1
ATOM 896 C CA . ARG A 1 105 ? -6.465 5.473 20.793 1.00 50.22 105 ARG A CA 1
ATOM 897 C C . ARG A 1 105 ? -5.040 5.942 20.478 1.00 50.22 105 ARG A C 1
ATOM 899 O O . ARG A 1 105 ? -4.069 5.307 20.897 1.00 50.22 105 ARG A O 1
ATOM 906 N N . PRO A 1 106 ? -4.873 7.081 19.776 1.00 50.31 106 PRO A N 1
ATOM 907 C CA . PRO A 1 106 ? -3.566 7.720 19.645 1.00 50.31 106 PRO A CA 1
ATOM 908 C C . PRO A 1 106 ? -3.004 8.064 21.030 1.00 50.31 106 PRO A C 1
ATOM 910 O O . PRO A 1 106 ? -3.718 8.655 21.843 1.00 50.31 106 PRO A O 1
ATOM 913 N N . TYR A 1 107 ? -1.735 7.749 21.304 1.00 48.41 107 TYR A N 1
ATOM 914 C CA . TYR A 1 107 ? -1.120 7.960 22.626 1.00 48.41 107 TYR A CA 1
ATOM 915 C C . TYR A 1 107 ? -1.273 9.403 23.130 1.00 48.41 107 TYR A C 1
ATOM 917 O O . TYR A 1 107 ? -1.607 9.637 24.292 1.00 48.41 107 TYR A O 1
ATOM 925 N N . ASP A 1 108 ? -1.105 10.383 22.239 1.00 47.59 108 ASP A N 1
ATOM 926 C CA . ASP A 1 108 ? -1.216 11.802 22.583 1.00 47.59 108 ASP A CA 1
ATOM 927 C C . ASP A 1 108 ? -2.591 12.214 23.116 1.00 47.59 108 ASP A C 1
ATOM 929 O O . ASP A 1 108 ? -2.676 13.187 23.863 1.00 47.59 108 ASP A O 1
ATOM 933 N N . SER A 1 109 ? -3.644 11.466 22.776 1.00 51.22 109 SER A N 1
ATOM 934 C CA . SER A 1 109 ? -5.006 11.726 23.254 1.00 51.22 109 SER A CA 1
ATOM 935 C C . SER A 1 109 ? -5.259 11.241 24.687 1.00 51.22 109 SER A C 1
ATOM 937 O O . SER A 1 109 ? -6.235 11.664 25.300 1.00 51.22 109 SER A O 1
ATOM 939 N N . ILE A 1 110 ? -4.388 10.382 25.233 1.00 52.72 110 ILE A N 1
ATOM 940 C CA . ILE A 1 110 ? -4.589 9.717 26.535 1.00 52.72 110 ILE A CA 1
ATOM 941 C C . ILE A 1 110 ? -3.393 9.809 27.490 1.00 52.72 110 ILE A C 1
ATOM 943 O O . ILE A 1 110 ? -3.509 9.398 28.640 1.00 52.72 110 ILE A O 1
ATOM 947 N N . LYS A 1 111 ? -2.269 10.410 27.080 1.00 42.19 111 LYS A N 1
ATOM 948 C CA . LYS A 1 111 ? -1.018 10.556 27.862 1.00 42.19 111 LYS A CA 1
ATOM 949 C C . LYS A 1 111 ? -1.123 11.284 29.218 1.00 42.19 111 LYS A C 1
ATOM 951 O O . LYS A 1 111 ? -0.110 11.505 29.875 1.00 42.19 111 LYS A O 1
ATOM 956 N N . SER A 1 112 ? -2.315 11.695 29.639 1.00 42.41 112 SER A N 1
ATOM 957 C CA . SER A 1 112 ? -2.574 12.361 30.925 1.00 42.41 112 SER A CA 1
ATOM 958 C C . SER A 1 112 ? -3.828 11.836 31.626 1.00 42.41 112 SER A C 1
ATOM 960 O O . SER A 1 112 ? -4.288 12.436 32.593 1.00 42.41 112 SER A O 1
ATOM 962 N N . TRP A 1 113 ? -4.407 10.741 31.132 1.00 47.31 113 TRP A N 1
ATOM 963 C CA . TRP A 1 113 ? -5.557 10.094 31.751 1.00 47.31 113 TRP A CA 1
ATOM 964 C C . TRP A 1 113 ? -5.054 9.004 32.695 1.00 47.31 113 TRP A C 1
ATOM 966 O O . TRP A 1 113 ? -4.164 8.227 32.351 1.00 47.31 113 TRP A O 1
ATOM 976 N N . PHE A 1 114 ? -5.608 8.956 33.903 1.00 40.75 114 PHE A N 1
ATOM 977 C CA . PHE A 1 114 ? -5.347 7.866 34.835 1.00 40.75 114 PHE A CA 1
ATOM 978 C C . PHE A 1 114 ? -6.170 6.660 34.366 1.00 40.75 114 PHE A C 1
ATOM 980 O O . PHE A 1 114 ? -7.394 6.706 34.443 1.00 40.75 114 PHE A O 1
ATOM 987 N N . LEU A 1 115 ? -5.524 5.627 33.818 1.00 47.81 115 LEU A N 1
ATOM 988 C CA . LEU A 1 115 ? -6.207 4.414 33.355 1.00 47.81 115 LEU A CA 1
ATOM 989 C C . LEU A 1 115 ? -6.436 3.478 34.560 1.00 47.81 115 LEU A C 1
ATOM 991 O O . LEU A 1 115 ? -5.459 2.979 35.126 1.00 47.81 115 LEU A O 1
ATOM 995 N N . PRO A 1 116 ? -7.684 3.259 35.019 1.00 40.56 116 PRO A N 1
ATOM 996 C CA . PRO A 1 116 ? -7.961 2.384 36.158 1.00 40.56 116 PRO A CA 1
ATOM 997 C C . PRO A 1 116 ? -7.686 0.905 35.831 1.00 40.56 116 PRO A C 1
ATOM 999 O O . PRO A 1 116 ? -8.457 0.265 35.132 1.00 40.56 116 PRO A O 1
ATOM 1002 N N . SER A 1 117 ? -6.630 0.320 36.401 1.00 41.75 117 SER A N 1
ATOM 1003 C CA . SER A 1 117 ? -6.115 -1.038 36.113 1.00 41.75 117 SER A CA 1
ATOM 1004 C C . SER A 1 117 ? -7.067 -2.231 36.342 1.00 41.75 117 SER A C 1
ATOM 1006 O O . SER A 1 117 ? -6.612 -3.369 36.309 1.00 41.75 117 SER A O 1
ATOM 1008 N N . ARG A 1 118 ? -8.349 -2.010 36.651 1.00 39.56 118 ARG A N 1
ATOM 1009 C CA . ARG A 1 118 ? -9.350 -3.066 36.889 1.00 39.56 118 ARG A CA 1
ATOM 1010 C C . ARG A 1 118 ? -10.280 -3.331 35.702 1.00 39.56 118 ARG A C 1
ATOM 1012 O O . ARG A 1 118 ? -11.004 -4.313 35.753 1.00 39.56 118 ARG A O 1
ATOM 1019 N N . GLU A 1 119 ? -10.263 -2.492 34.668 1.00 42.75 119 GLU A N 1
ATOM 1020 C CA . GLU A 1 119 ? -11.126 -2.640 33.479 1.00 42.75 119 GLU A CA 1
ATOM 1021 C C . GLU A 1 119 ? -10.353 -3.044 32.212 1.00 42.75 119 GLU A C 1
ATOM 1023 O O . GLU A 1 119 ? -10.933 -3.105 31.129 1.00 42.75 119 GLU A O 1
ATOM 1028 N N . PHE A 1 120 ? -9.050 -3.310 32.336 1.00 47.97 120 PHE A N 1
ATOM 1029 C CA . PHE A 1 120 ? -8.152 -3.552 31.208 1.00 47.97 120 PHE A CA 1
ATOM 1030 C C . PHE A 1 120 ? -7.391 -4.849 31.436 1.00 47.97 120 PHE A C 1
ATOM 1032 O O . PHE A 1 120 ? -6.656 -4.956 32.419 1.00 47.97 120 PHE A O 1
ATOM 1039 N N . GLU A 1 121 ? -7.547 -5.810 30.530 1.00 41.22 121 GLU A N 1
ATOM 1040 C CA . GLU A 1 121 ? -6.747 -7.032 30.577 1.00 41.22 121 GLU A CA 1
ATOM 1041 C C . GLU A 1 121 ? -5.366 -6.803 29.960 1.00 41.22 121 GLU A C 1
ATOM 1043 O O . GLU A 1 121 ? -4.379 -7.163 30.598 1.00 41.22 121 GLU A O 1
ATOM 1048 N N . GLU A 1 122 ? -5.237 -6.117 28.811 1.00 43.34 122 GLU A N 1
ATOM 1049 C CA . GLU A 1 122 ? -3.920 -5.909 28.185 1.00 43.34 122 GLU A CA 1
ATOM 1050 C C . GLU A 1 122 ? -3.796 -4.599 27.366 1.00 43.34 122 GLU A C 1
ATOM 1052 O O . GLU A 1 122 ? -4.608 -4.274 26.497 1.00 43.34 122 GLU A O 1
ATOM 1057 N N . LEU A 1 123 ? -2.715 -3.844 27.617 1.00 46.72 123 LEU A N 1
ATOM 1058 C CA . LEU A 1 123 ? -2.328 -2.633 26.876 1.00 46.72 123 LEU A CA 1
ATOM 1059 C C . LEU A 1 123 ? -1.144 -2.936 25.953 1.00 46.72 123 LEU A C 1
ATOM 1061 O O . LEU A 1 123 ? -0.028 -3.191 26.414 1.00 46.72 123 LEU A O 1
ATOM 1065 N N . TYR A 1 124 ? -1.350 -2.825 24.643 1.00 46.19 124 TYR A N 1
ATOM 1066 C CA . TYR A 1 124 ? -0.310 -3.044 23.645 1.00 46.19 124 TYR A CA 1
ATOM 1067 C C . TYR A 1 124 ? 0.211 -1.717 23.091 1.00 46.19 124 TYR A C 1
ATOM 1069 O O . TYR A 1 124 ? -0.486 -0.963 22.410 1.00 46.19 124 TYR A O 1
ATOM 1077 N N . ARG A 1 125 ? 1.493 -1.435 23.337 1.00 40.72 125 ARG A N 1
ATOM 1078 C CA . ARG A 1 125 ? 2.195 -0.302 22.726 1.00 40.72 125 ARG A CA 1
ATOM 1079 C C . ARG A 1 125 ? 2.594 -0.655 21.295 1.00 40.72 125 ARG A C 1
ATOM 1081 O O . ARG A 1 125 ? 3.487 -1.468 21.073 1.00 40.72 125 ARG A O 1
ATOM 1088 N N . LEU A 1 126 ? 1.940 -0.033 20.320 1.00 46.31 126 LEU A N 1
ATOM 1089 C CA . LEU A 1 126 ? 2.309 -0.129 18.913 1.00 46.31 126 LEU A CA 1
ATOM 1090 C C . LEU A 1 126 ? 3.341 0.956 18.578 1.00 46.31 126 LEU A C 1
ATOM 1092 O O . LEU A 1 126 ? 3.106 2.156 18.748 1.00 46.31 126 LEU A O 1
ATOM 1096 N N . ASP A 1 127 ? 4.499 0.529 18.077 1.00 44.56 127 ASP A N 1
ATOM 1097 C CA . ASP A 1 127 ? 5.620 1.431 17.819 1.00 44.56 127 ASP A CA 1
ATOM 1098 C C . ASP A 1 127 ? 5.615 2.051 16.399 1.00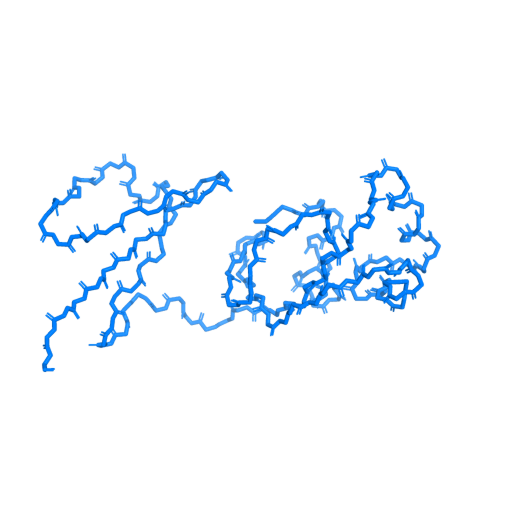 44.56 127 ASP A C 1
ATOM 1100 O O . ASP A 1 127 ? 5.403 1.323 15.416 1.00 44.56 127 ASP A O 1
ATOM 1104 N N . PRO A 1 128 ? 5.934 3.362 16.252 1.00 49.03 128 PRO A N 1
ATOM 1105 C CA . PRO A 1 128 ? 6.145 4.353 17.310 1.00 49.03 128 PRO A CA 1
ATOM 1106 C C . PRO A 1 128 ? 4.944 5.313 17.419 1.00 49.03 128 PRO A C 1
ATOM 1108 O O . PRO A 1 128 ? 4.821 6.236 16.616 1.00 49.03 128 PRO A O 1
ATOM 1111 N N . GLY A 1 129 ? 4.071 5.113 18.418 1.00 45.56 129 GLY A N 1
ATOM 1112 C CA . GLY A 1 129 ? 3.179 6.171 18.930 1.00 45.56 129 GLY A CA 1
ATOM 1113 C C . GLY A 1 129 ? 1.705 5.818 19.162 1.00 45.56 129 GLY A C 1
ATOM 1114 O O . GLY A 1 129 ? 0.962 6.670 19.644 1.00 45.56 129 GLY A O 1
ATOM 1115 N N . ASN A 1 130 ? 1.260 4.598 18.860 1.00 49.84 130 ASN A N 1
ATOM 1116 C CA . ASN A 1 130 ? -0.146 4.218 19.029 1.00 49.84 130 ASN A CA 1
ATOM 1117 C C . ASN A 1 130 ? -0.303 3.237 20.193 1.00 49.84 130 ASN A C 1
ATOM 1119 O O . ASN A 1 130 ? 0.541 2.365 20.385 1.00 49.84 130 ASN A O 1
ATOM 1123 N N . LEU A 1 131 ? -1.372 3.373 20.974 1.00 50.91 131 LEU A N 1
ATOM 1124 C CA . LEU A 1 131 ? -1.771 2.364 21.950 1.00 50.91 131 LEU A CA 1
ATOM 1125 C C . LEU A 1 131 ? -2.953 1.588 21.362 1.00 50.91 131 LEU A C 1
ATOM 1127 O O . LEU A 1 131 ? -3.941 2.179 20.924 1.00 50.91 131 LEU A O 1
ATOM 1131 N N . LEU A 1 132 ? -2.814 0.267 21.308 1.00 47.56 132 LEU A N 1
ATOM 1132 C CA . LEU A 1 132 ? -3.927 -0.649 21.118 1.00 47.56 132 LEU A CA 1
ATOM 1133 C C . LEU A 1 132 ? -4.359 -1.109 22.511 1.00 47.56 132 LEU A C 1
ATOM 1135 O O . LEU A 1 132 ? -3.576 -1.719 23.237 1.00 47.56 132 LEU A O 1
ATOM 1139 N N . GLU A 1 133 ? -5.581 -0.769 22.886 1.00 46.78 133 GLU A N 1
ATOM 1140 C CA . GLU A 1 133 ? -6.208 -1.147 24.146 1.00 46.78 133 GLU A CA 1
ATOM 1141 C C . GLU A 1 133 ? -7.194 -2.280 23.854 1.00 46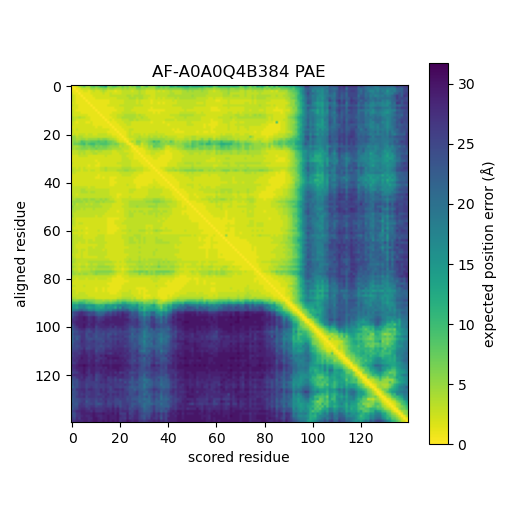.78 133 GLU A C 1
ATOM 1143 O O . GLU A 1 133 ? -8.121 -2.129 23.052 1.00 46.78 133 GLU A O 1
ATOM 1148 N N . VAL A 1 134 ? -6.946 -3.446 24.448 1.00 43.06 134 VAL A N 1
ATOM 1149 C CA . VAL A 1 134 ? -7.791 -4.630 24.290 1.00 43.06 134 VAL A CA 1
ATOM 1150 C C . VAL A 1 134 ? -8.558 -4.821 25.592 1.00 43.06 134 VAL A C 1
ATOM 1152 O O . VAL A 1 134 ? -7.956 -5.025 26.645 1.00 43.06 134 VAL A O 1
ATOM 1155 N N . HIS A 1 135 ? -9.886 -4.743 25.521 1.00 40.00 135 HIS A N 1
ATOM 1156 C CA . HIS A 1 135 ? -10.756 -5.239 26.577 1.00 40.00 135 HIS A CA 1
ATOM 1157 C C . HIS A 1 135 ? -11.329 -6.576 26.108 1.00 40.00 135 HIS A C 1
ATOM 1159 O O . HIS A 1 135 ? -12.169 -6.595 25.203 1.00 40.00 135 HIS A O 1
ATOM 1165 N N . GLU A 1 136 ? -10.883 -7.683 26.696 1.00 35.34 136 GLU A N 1
ATOM 1166 C CA . GLU A 1 136 ? -11.721 -8.875 26.734 1.00 35.34 136 GLU A CA 1
ATOM 1167 C C . GLU A 1 136 ? -12.757 -8.647 27.844 1.00 35.34 136 GLU A C 1
ATOM 1169 O O .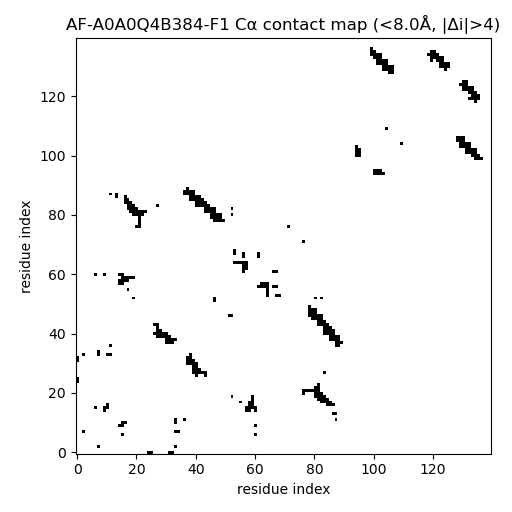 GLU A 1 136 ? -12.455 -8.181 28.944 1.00 35.34 136 GLU A O 1
ATOM 1174 N N . TRP A 1 137 ? -14.025 -8.877 27.521 1.00 37.72 137 TRP A N 1
ATOM 1175 C CA . TRP A 1 137 ? -15.022 -9.160 28.540 1.00 37.72 137 TRP A CA 1
ATOM 1176 C C . TRP A 1 137 ? -15.471 -10.583 28.279 1.00 37.72 137 TRP A C 1
ATOM 1178 O O . TRP A 1 137 ? -16.066 -10.876 27.243 1.00 37.72 137 TRP A O 1
ATOM 1188 N N . VAL A 1 138 ? -15.136 -11.467 29.210 1.00 42.41 138 VAL A N 1
ATOM 1189 C CA . VAL A 1 138 ? -15.748 -12.784 29.304 1.00 42.41 138 VAL A CA 1
ATOM 1190 C C . VAL A 1 138 ? -1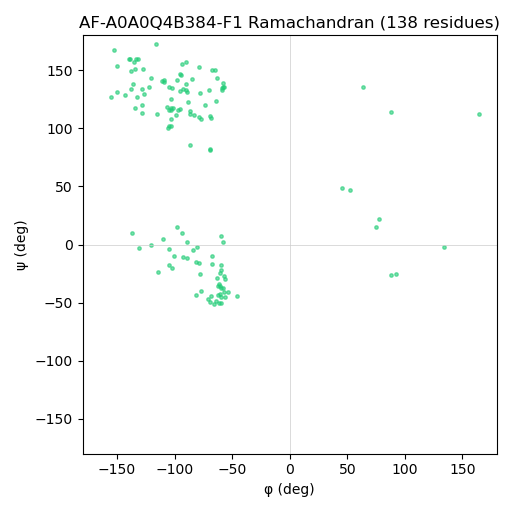7.002 -12.601 30.155 1.00 42.41 138 VAL A C 1
ATOM 1192 O O . VAL A 1 138 ? -16.899 -12.159 31.297 1.00 42.41 138 VAL A O 1
ATOM 1195 N N . ASP A 1 139 ? -18.178 -12.805 29.557 1.00 33.28 139 ASP A N 1
ATOM 1196 C CA . ASP A 1 139 ? -19.202 -13.736 30.063 1.00 33.28 139 ASP A CA 1
ATOM 1197 C C . ASP A 1 139 ? -20.578 -13.486 29.414 1.00 33.28 139 ASP A C 1
ATOM 1199 O O . ASP A 1 139 ? -21.271 -12.503 29.686 1.00 33.28 139 ASP A O 1
ATOM 1203 N N . SER A 1 140 ? -21.013 -14.458 28.609 1.00 37.22 140 SER A N 1
ATOM 1204 C CA . SER A 1 140 ? -22.312 -15.121 28.814 1.00 37.22 140 SER A CA 1
ATOM 1205 C C . SER A 1 140 ? -22.164 -16.623 28.610 1.00 37.22 140 SER A C 1
ATOM 1207 O O . SER A 1 140 ? -21.434 -17.020 27.675 1.00 37.22 140 SER A O 1
#

Foldseek 3Di:
DDDDPLCLVCQVVQQAFKDKDQDPDDDAQDWDDRPRWIKGFHDKDKAFDLVVCLVCCRNRVHPHSVRVVVVCVVVVRDPTIIMTGMDTDPPPPDQDDPQWGWDKDFCVVPVPPDDPPPQFPDWDQDPPTIITTGGDDDDD

Radius of gyration: 17.94 Å; Cα contacts (8 Å, |Δi|>4): 215; chains: 1; bounding box: 41×28×51 Å

Mean predicted aligned error: 13.13 Å